Protein AF-R7URQ1-F1 (afdb_monomer)

Foldseek 3Di:
DQQVPQAPDWDQDPVVRAIAGPGHLQFDDRNSQHHHPQWDDPDSPDRTDGDPPD

Structure (mmCIF, N/CA/C/O backbone):
data_AF-R7URQ1-F1
#
_entry.id   AF-R7URQ1-F1
#
loop_
_atom_site.group_PDB
_atom_site.id
_atom_site.type_symbol
_atom_site.label_atom_id
_atom_site.label_alt_id
_atom_site.label_comp_id
_atom_site.label_asym_id
_atom_site.label_entity_id
_atom_site.label_seq_id
_atom_site.pdbx_PDB_ins_code
_atom_site.Cartn_x
_atom_site.Cartn_y
_atom_site.Cartn_z
_atom_site.occupancy
_atom_site.B_iso_or_equiv
_atom_site.auth_seq_id
_atom_site.auth_comp_id
_atom_site.auth_asym_id
_atom_site.auth_atom_id
_atom_site.pdbx_PDB_model_num
ATOM 1 N N . CYS A 1 1 ? 4.339 -5.700 -11.161 1.00 81.31 1 CYS A N 1
ATOM 2 C CA . CYS A 1 1 ? 4.025 -5.328 -9.774 1.00 81.31 1 CYS A CA 1
ATOM 3 C C . CYS A 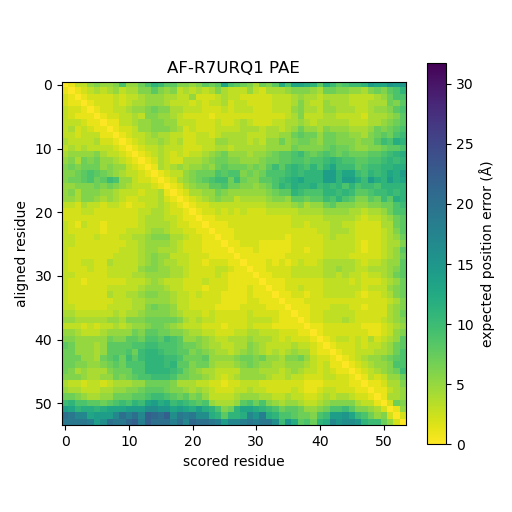1 1 ? 3.461 -6.501 -9.001 1.00 81.31 1 CYS A C 1
ATOM 5 O O . CYS A 1 1 ? 2.565 -7.166 -9.513 1.00 81.31 1 CYS A O 1
ATOM 7 N N . GLN A 1 2 ? 3.894 -6.690 -7.758 1.00 86.56 2 GLN A N 1
ATOM 8 C CA . GLN A 1 2 ? 3.275 -7.617 -6.813 1.00 86.56 2 GLN A CA 1
ATOM 9 C C . GLN A 1 2 ? 2.639 -6.849 -5.639 1.00 86.56 2 GLN A C 1
ATOM 11 O O . GLN A 1 2 ? 2.947 -7.085 -4.485 1.00 86.56 2 GLN A O 1
ATOM 16 N N . CYS A 1 3 ? 1.714 -5.932 -5.930 1.00 90.88 3 CYS A N 1
ATOM 17 C CA . CYS A 1 3 ? 1.153 -4.988 -4.953 1.00 90.88 3 CYS A CA 1
ATOM 18 C C . CYS A 1 3 ? -0.078 -5.505 -4.167 1.00 90.88 3 CYS A C 1
ATOM 20 O O . CYS A 1 3 ? -0.934 -4.721 -3.761 1.00 90.88 3 CYS A O 1
ATOM 22 N N . ASN A 1 4 ? -0.260 -6.826 -4.045 1.00 88.19 4 ASN A N 1
ATOM 23 C CA . ASN A 1 4 ? -1.435 -7.453 -3.403 1.00 88.19 4 ASN A CA 1
ATOM 24 C C . ASN A 1 4 ? -2.815 -6.972 -3.922 1.00 88.19 4 ASN A C 1
ATOM 26 O O . ASN A 1 4 ? -3.820 -7.078 -3.228 1.00 88.19 4 ASN A O 1
ATOM 30 N N . GLY A 1 5 ? -2.886 -6.453 -5.154 1.00 89.31 5 GLY A N 1
ATOM 31 C CA . GLY A 1 5 ? -4.121 -5.887 -5.716 1.00 89.31 5 GLY A CA 1
ATOM 32 C C . GLY A 1 5 ? -4.503 -4.513 -5.149 1.00 89.31 5 GLY A C 1
ATOM 33 O O . GLY A 1 5 ? -5.611 -4.042 -5.390 1.00 89.31 5 GLY A O 1
ATOM 34 N N . HIS A 1 6 ? -3.597 -3.861 -4.419 1.00 90.38 6 HIS A N 1
ATOM 35 C CA . HIS A 1 6 ? -3.808 -2.547 -3.815 1.00 90.38 6 HIS A CA 1
ATOM 36 C C . HIS A 1 6 ? -3.067 -1.410 -4.528 1.00 90.38 6 HIS A C 1
ATOM 38 O O . HIS A 1 6 ? -2.960 -0.332 -3.960 1.00 90.38 6 HIS A O 1
ATOM 44 N N . ALA A 1 7 ? -2.576 -1.608 -5.750 1.00 92.44 7 ALA A N 1
ATOM 45 C CA . ALA A 1 7 ? -2.089 -0.511 -6.581 1.00 92.44 7 ALA A CA 1
ATOM 46 C C . ALA A 1 7 ? -2.430 -0.760 -8.054 1.00 92.44 7 ALA A C 1
ATOM 48 O O . ALA A 1 7 ? -2.343 -1.895 -8.533 1.00 92.44 7 ALA A O 1
ATOM 49 N N . GLY A 1 8 ? -2.810 0.305 -8.762 1.00 89.44 8 GLY A N 1
ATOM 50 C CA . GLY A 1 8 ? -3.012 0.291 -10.214 1.00 89.44 8 GLY A CA 1
ATOM 51 C C . GLY A 1 8 ? -1.722 0.480 -11.018 1.00 89.44 8 GLY A C 1
ATOM 52 O O . GLY A 1 8 ? -1.683 0.138 -12.198 1.00 89.44 8 GLY A O 1
ATOM 53 N N . GLU A 1 9 ? -0.667 0.987 -10.379 1.00 89.88 9 GLU A N 1
ATOM 54 C CA . GLU A 1 9 ? 0.609 1.321 -11.009 1.00 89.88 9 GLU A CA 1
ATOM 55 C C . GLU A 1 9 ? 1.789 1.013 -10.074 1.00 89.88 9 GLU A C 1
ATOM 57 O O . GLU A 1 9 ? 1.663 1.017 -8.845 1.00 89.88 9 GLU A O 1
ATOM 62 N N . CYS A 1 10 ? 2.94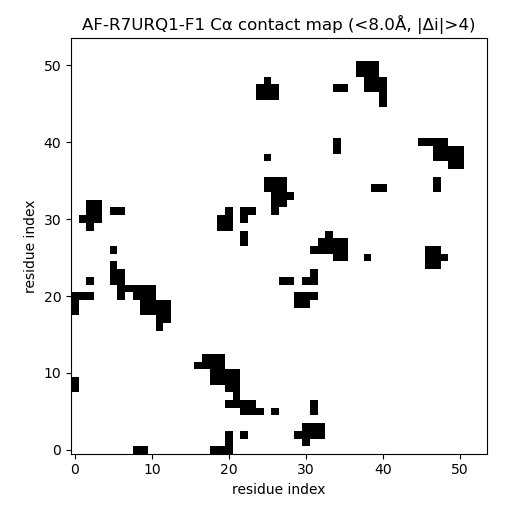8 0.729 -10.668 1.00 90.94 10 CYS A N 1
ATOM 63 C CA . CYS A 1 10 ? 4.213 0.584 -9.961 1.00 90.94 10 CYS A CA 1
ATOM 64 C C . CYS A 1 10 ? 5.355 1.171 -10.778 1.00 90.94 10 CYS A C 1
ATOM 66 O O . CYS A 1 10 ? 5.393 0.998 -11.999 1.00 90.94 10 CYS A O 1
ATOM 68 N N . ASP A 1 11 ? 6.320 1.760 -10.086 1.00 89.44 11 ASP A N 1
ATOM 69 C CA . ASP A 1 11 ? 7.553 2.231 -10.699 1.00 89.44 11 ASP A CA 1
ATOM 70 C C . ASP A 1 11 ? 8.661 1.206 -10.505 1.00 89.44 11 ASP A C 1
ATOM 72 O O . ASP A 1 11 ? 8.850 0.671 -9.414 1.00 89.44 11 ASP A O 1
ATOM 76 N N . ARG A 1 12 ? 9.431 0.956 -11.564 1.00 86.44 12 ARG A N 1
ATOM 77 C CA . ARG A 1 12 ? 10.665 0.179 -11.455 1.00 86.44 12 ARG A CA 1
ATOM 78 C C . ARG A 1 12 ? 11.788 1.100 -10.991 1.00 86.44 12 ARG A C 1
ATOM 80 O O . ARG A 1 12 ? 12.204 1.988 -11.736 1.00 86.44 12 ARG A O 1
ATOM 87 N N . GLN A 1 13 ? 12.311 0.857 -9.799 1.00 86.69 13 GLN A N 1
ATOM 88 C CA . GLN A 1 13 ? 13.534 1.482 -9.322 1.00 86.69 13 GLN A CA 1
ATOM 89 C C . GLN A 1 13 ? 14.744 0.814 -9.976 1.00 86.69 13 GLN A C 1
ATOM 91 O O . GLN A 1 13 ? 14.982 -0.383 -9.828 1.00 86.69 13 GLN A O 1
ATOM 96 N N . THR A 1 14 ? 15.523 1.596 -10.721 1.00 85.25 14 THR A N 1
ATOM 97 C CA . THR A 1 14 ? 16.714 1.107 -11.434 1.00 85.25 14 THR A CA 1
ATOM 98 C C . THR A 1 14 ? 17.927 0.917 -10.527 1.00 85.25 14 THR A C 1
ATOM 100 O O . THR A 1 14 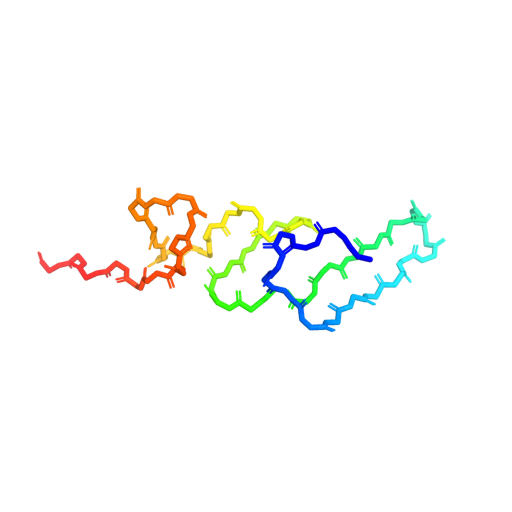? 18.877 0.258 -10.929 1.00 85.25 14 THR A O 1
ATOM 103 N N . GLU A 1 15 ? 17.921 1.524 -9.338 1.00 86.06 15 GLU A N 1
ATOM 104 C CA . GLU A 1 15 ? 19.031 1.452 -8.377 1.00 86.06 15 GLU A CA 1
ATOM 105 C C . GLU A 1 15 ? 19.118 0.067 -7.726 1.00 86.06 15 GLU A C 1
ATOM 107 O O . GLU A 1 15 ? 20.205 -0.504 -7.628 1.00 86.06 15 GLU A O 1
ATOM 112 N N . ASP A 1 16 ? 17.961 -0.507 -7.388 1.00 84.38 16 ASP A N 1
ATOM 113 C CA . ASP A 1 16 ? 17.865 -1.764 -6.638 1.00 84.38 16 ASP A CA 1
ATOM 114 C C . ASP A 1 16 ? 17.233 -2.899 -7.466 1.00 84.38 16 ASP A C 1
ATOM 116 O O . ASP A 1 16 ? 16.982 -3.985 -6.945 1.00 84.38 16 ASP A O 1
ATOM 120 N N . GLU A 1 17 ? 16.909 -2.624 -8.736 1.00 82.56 17 GLU A N 1
ATOM 121 C CA . GLU A 1 17 ? 16.06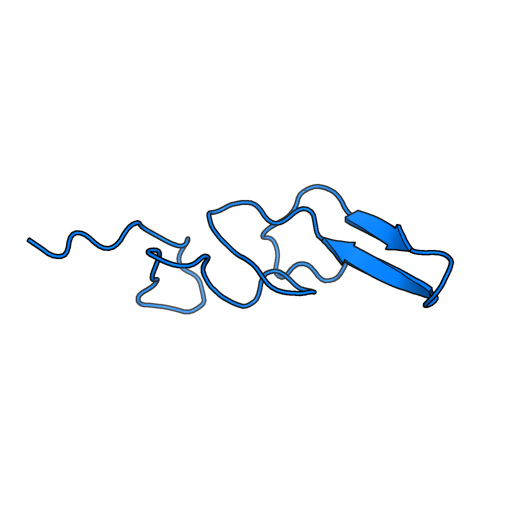0 -3.452 -9.612 1.00 82.56 17 GLU A CA 1
ATOM 122 C C . GLU A 1 17 ? 14.747 -3.911 -8.942 1.00 82.56 17 GLU A C 1
ATOM 124 O O . GLU A 1 17 ? 14.202 -4.975 -9.251 1.00 82.56 17 GLU A O 1
ATOM 129 N N . SER A 1 18 ? 14.226 -3.097 -8.019 1.00 82.50 18 SER A N 1
ATOM 130 C CA . SER A 1 18 ? 12.984 -3.346 -7.291 1.00 82.50 18 SER A CA 1
ATOM 131 C C . SER A 1 18 ? 11.807 -2.635 -7.962 1.00 82.50 18 SER A C 1
ATOM 133 O O . SER A 1 18 ? 11.963 -1.581 -8.574 1.00 82.50 18 SER A O 1
ATOM 135 N N . ASP A 1 19 ? 10.608 -3.208 -7.867 1.00 85.19 19 ASP A N 1
ATOM 136 C CA . ASP A 1 19 ? 9.378 -2.521 -8.266 1.00 85.19 19 ASP A CA 1
ATOM 137 C C . ASP A 1 19 ? 8.731 -1.936 -6.999 1.00 85.19 19 ASP A C 1
ATOM 139 O O . ASP A 1 19 ? 8.442 -2.678 -6.060 1.00 85.19 19 ASP A O 1
ATOM 143 N N . VAL A 1 20 ? 8.485 -0.626 -6.967 1.00 88.50 20 VAL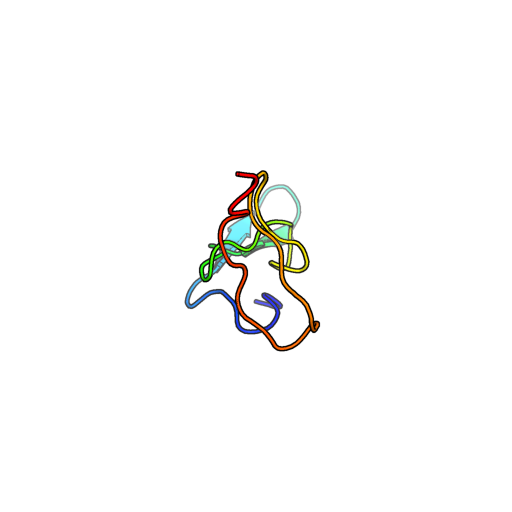 A N 1
ATOM 144 C CA . VAL A 1 20 ? 7.780 0.050 -5.870 1.00 88.50 20 VAL A CA 1
ATOM 145 C C . VAL A 1 20 ? 6.328 0.280 -6.243 1.00 88.50 20 VAL A C 1
ATOM 147 O O . VAL A 1 20 ? 5.999 0.806 -7.307 1.00 88.50 20 VAL A O 1
ATOM 150 N N . CYS A 1 21 ? 5.444 -0.120 -5.337 1.00 92.06 21 CYS A N 1
ATOM 151 C CA . CYS A 1 21 ? 4.008 -0.017 -5.511 1.00 92.06 21 CYS A CA 1
ATOM 152 C C . CYS A 1 21 ? 3.481 1.366 -5.112 1.00 92.06 21 CYS A C 1
ATOM 154 O O . CYS A 1 21 ? 3.771 1.855 -4.020 1.00 92.06 21 CYS A O 1
ATOM 156 N N . HIS A 1 22 ? 2.602 1.950 -5.929 1.00 92.62 22 HIS A N 1
ATOM 157 C CA . HIS A 1 22 ? 1.834 3.137 -5.538 1.00 92.62 22 HIS A CA 1
ATOM 158 C C . HIS A 1 22 ? 0.593 2.729 -4.742 1.00 92.62 22 HIS A C 1
ATOM 160 O O . HIS A 1 22 ? -0.511 2.658 -5.279 1.00 92.62 22 HIS A O 1
ATOM 166 N N . CYS A 1 23 ? 0.782 2.397 -3.464 1.00 92.19 23 CYS A N 1
ATOM 167 C CA . CYS A 1 23 ? -0.262 1.790 -2.638 1.00 92.19 23 CYS A CA 1
ATOM 168 C C . CYS A 1 23 ? -1.500 2.684 -2.418 1.00 92.19 23 CYS A C 1
ATOM 170 O O . CYS A 1 23 ? -1.437 3.777 -1.841 1.00 92.19 23 CYS A O 1
ATOM 172 N N . GLU A 1 24 ? -2.655 2.149 -2.809 1.00 92.19 24 GLU A N 1
ATOM 173 C CA . GLU A 1 24 ? -4.005 2.674 -2.611 1.00 92.19 24 GLU A CA 1
ATOM 174 C C . GLU A 1 24 ? -4.691 1.992 -1.409 1.00 92.19 24 GLU A C 1
ATOM 176 O O . GLU A 1 24 ? -4.052 1.333 -0.589 1.00 92.19 24 GLU A O 1
ATOM 181 N N . HIS A 1 25 ? -6.005 2.176 -1.239 1.00 93.31 25 HIS A N 1
ATOM 182 C CA . HIS A 1 25 ? -6.806 1.517 -0.188 1.00 93.31 25 HIS A CA 1
ATOM 183 C C . HIS A 1 25 ? -6.267 1.683 1.247 1.00 93.31 25 HIS A C 1
ATOM 185 O O . HIS A 1 25 ? -6.511 0.837 2.106 1.00 93.31 25 HIS A O 1
ATOM 191 N N . ASN A 1 26 ? -5.537 2.774 1.503 1.00 94.25 26 ASN A N 1
ATOM 192 C CA . ASN A 1 26 ? -4.819 3.058 2.752 1.00 94.25 26 ASN A CA 1
ATOM 193 C C . ASN A 1 26 ? -3.837 1.953 3.178 1.00 94.25 26 ASN A C 1
ATOM 195 O O . ASN A 1 26 ? -3.604 1.748 4.371 1.00 94.25 26 ASN A O 1
ATOM 199 N N . THR A 1 27 ? -3.261 1.256 2.203 1.00 93.19 27 THR A N 1
ATOM 200 C CA . THR A 1 27 ? -2.188 0.280 2.402 1.00 93.19 27 THR A CA 1
ATOM 201 C C . THR A 1 27 ? -0.811 0.925 2.244 1.00 93.19 27 THR A C 1
ATOM 203 O O . THR A 1 27 ? -0.681 2.033 1.723 1.00 93.19 27 THR A O 1
ATOM 206 N N . ASP A 1 28 ? 0.207 0.261 2.766 1.00 93.06 28 ASP A N 1
ATOM 207 C CA . ASP A 1 28 ? 1.602 0.679 2.790 1.00 93.06 28 ASP A CA 1
ATOM 208 C C . ASP A 1 28 ? 2.513 -0.561 2.817 1.00 93.06 28 ASP A C 1
ATOM 210 O O . ASP A 1 28 ? 2.041 -1.680 3.047 1.00 93.06 28 ASP A O 1
ATOM 214 N N . GLY A 1 29 ? 3.815 -0.354 2.625 1.00 89.88 29 GLY A N 1
ATOM 215 C CA . GLY A 1 29 ? 4.818 -1.406 2.461 1.00 89.88 29 GLY A CA 1
ATOM 216 C C . GLY A 1 29 ? 5.180 -1.641 0.999 1.00 89.88 29 GLY A C 1
ATOM 217 O O . GLY A 1 29 ? 4.486 -1.174 0.096 1.00 89.88 29 GLY A O 1
ATOM 218 N N . ASP A 1 30 ? 6.264 -2.379 0.772 1.00 87.94 30 ASP A N 1
ATOM 219 C CA . ASP A 1 30 ? 6.837 -2.581 -0.566 1.00 87.94 30 ASP A CA 1
ATOM 220 C C . ASP A 1 30 ? 5.838 -3.233 -1.524 1.00 87.94 30 ASP A C 1
ATOM 222 O O . ASP A 1 30 ? 5.869 -2.984 -2.726 1.00 87.94 30 ASP A O 1
ATOM 226 N N . ASN A 1 31 ? 4.922 -4.036 -0.978 1.00 89.50 31 ASN A N 1
ATOM 227 C CA . ASN A 1 31 ? 3.899 -4.767 -1.711 1.00 89.50 31 ASN A CA 1
ATOM 228 C C . ASN A 1 31 ? 2.484 -4.378 -1.263 1.00 89.50 31 ASN A C 1
ATOM 230 O O . ASN A 1 31 ? 1.536 -5.110 -1.553 1.00 89.50 31 ASN A O 1
ATOM 234 N N . CYS A 1 32 ? 2.312 -3.261 -0.552 1.00 92.25 32 CYS A N 1
ATOM 235 C CA . CYS A 1 32 ? 1.021 -2.837 -0.004 1.00 92.25 32 CYS A CA 1
ATOM 236 C C . CYS A 1 32 ? 0.407 -3.846 0.989 1.00 92.25 32 CYS A C 1
ATOM 238 O O . CYS A 1 32 ? -0.810 -4.013 1.077 1.00 92.25 32 CYS A O 1
ATOM 240 N N . GLU A 1 33 ? 1.247 -4.573 1.726 1.00 90.50 33 GLU A N 1
ATOM 241 C CA . GLU A 1 33 ? 0.838 -5.677 2.595 1.00 90.50 33 GLU A CA 1
ATOM 242 C C . GLU A 1 33 ? 0.307 -5.234 3.967 1.00 90.50 33 GLU A C 1
ATOM 244 O O . GLU A 1 33 ? -0.396 -5.991 4.648 1.00 90.50 33 GLU A O 1
ATOM 249 N N . ARG A 1 34 ? 0.598 -4.006 4.399 1.00 92.44 34 ARG A N 1
ATOM 250 C CA . ARG A 1 34 ? 0.185 -3.464 5.704 1.00 92.44 34 ARG A CA 1
ATOM 251 C C . ARG A 1 34 ? -0.693 -2.232 5.534 1.00 92.44 34 ARG A C 1
ATOM 253 O O . ARG A 1 34 ? -0.757 -1.652 4.463 1.00 92.44 34 ARG A O 1
ATOM 260 N N . CYS A 1 35 ? -1.425 -1.859 6.577 1.00 94.62 35 CYS A N 1
ATOM 261 C CA . CYS A 1 35 ? -2.168 -0.602 6.574 1.00 94.62 35 CYS A CA 1
ATOM 262 C C . CYS A 1 35 ? -1.237 0.571 6.898 1.00 94.62 35 CYS A C 1
ATOM 264 O O . CYS A 1 35 ? -0.268 0.406 7.645 1.00 94.62 35 CYS A O 1
ATOM 266 N N . LYS A 1 36 ? -1.552 1.753 6.359 1.00 94.25 36 LYS A N 1
ATOM 267 C CA . LYS A 1 36 ? -0.938 3.019 6.779 1.00 94.25 36 LYS A CA 1
ATOM 268 C C . LYS A 1 36 ? -1.165 3.243 8.272 1.00 94.25 36 LYS A C 1
ATOM 270 O O . LYS A 1 36 ? -2.129 2.744 8.853 1.00 94.25 36 LYS A O 1
ATOM 275 N N . GLU A 1 37 ? -0.293 4.032 8.885 1.00 91.12 37 GLU A N 1
ATOM 276 C CA . GLU A 1 37 ? -0.446 4.418 10.286 1.00 91.12 37 GLU A CA 1
ATOM 277 C C . GLU A 1 37 ? -1.812 5.087 10.527 1.00 91.12 37 GLU A C 1
ATOM 279 O O . GLU A 1 37 ? -2.256 5.928 9.746 1.00 91.12 37 GLU A O 1
ATOM 284 N N . GLY A 1 38 ? -2.511 4.667 11.587 1.00 90.62 38 GLY A N 1
ATOM 285 C CA . GLY A 1 38 ? -3.877 5.116 11.882 1.00 90.62 38 GLY A CA 1
ATOM 286 C C . GLY A 1 38 ? -4.983 4.396 11.097 1.00 90.62 38 GLY A C 1
ATOM 287 O O . GLY A 1 38 ? -6.161 4.687 11.316 1.00 90.62 38 GLY A O 1
ATOM 288 N N . PHE A 1 39 ? -4.636 3.439 10.231 1.00 93.69 39 PHE A N 1
ATOM 289 C CA . PHE A 1 39 ? -5.584 2.578 9.530 1.00 93.69 39 PHE A CA 1
ATOM 290 C C . PHE A 1 39 ? -5.424 1.114 9.946 1.00 93.69 39 PHE A C 1
ATOM 292 O O . PHE A 1 39 ? -4.330 0.637 10.241 1.00 93.69 39 PHE A O 1
ATOM 299 N N . TYR A 1 40 ? -6.531 0.381 9.939 1.00 91.44 40 TYR A N 1
ATOM 300 C CA . TYR A 1 40 ? -6.595 -1.026 10.303 1.00 91.44 40 TYR A CA 1
ATOM 301 C C . TYR A 1 40 ? -7.596 -1.769 9.420 1.00 91.44 40 TYR A C 1
ATOM 303 O O . TYR A 1 40 ? -8.525 -1.186 8.863 1.00 91.44 40 TYR A O 1
ATOM 311 N N . ARG A 1 41 ? -7.414 -3.081 9.308 1.00 90.00 41 ARG A N 1
ATOM 312 C CA . ARG A 1 41 ? -8.352 -3.997 8.655 1.00 90.00 41 ARG A CA 1
ATOM 313 C C . ARG A 1 41 ? -8.599 -5.185 9.577 1.00 90.00 41 ARG A C 1
ATOM 315 O O . ARG A 1 41 ? -7.716 -5.538 10.360 1.00 90.00 41 ARG A O 1
ATOM 322 N N . ARG A 1 42 ? -9.798 -5.765 9.523 1.00 85.88 42 ARG A N 1
ATOM 323 C CA . ARG A 1 42 ? -10.142 -6.944 10.335 1.00 85.88 42 ARG A CA 1
ATOM 324 C C . ARG A 1 42 ? -9.672 -8.229 9.670 1.00 85.88 42 ARG A C 1
ATOM 326 O O . ARG A 1 42 ? -9.072 -9.057 10.346 1.00 85.88 42 ARG A O 1
ATOM 333 N N . ASP A 1 43 ? -9.856 -8.326 8.359 1.00 86.31 43 ASP A N 1
ATOM 334 C CA . ASP A 1 43 ? -9.390 -9.446 7.551 1.00 86.31 43 ASP A CA 1
ATOM 335 C C . ASP A 1 43 ? -8.362 -9.003 6.506 1.00 86.31 43 ASP A C 1
ATOM 337 O O . ASP A 1 43 ? -8.309 -7.845 6.097 1.00 86.31 43 ASP A O 1
ATOM 341 N N . VAL A 1 44 ? -7.519 -9.937 6.055 1.00 79.44 44 VAL A N 1
ATOM 342 C CA . VAL A 1 44 ? -6.474 -9.663 5.048 1.00 79.44 44 VAL A CA 1
ATOM 343 C C . VAL A 1 44 ? -7.045 -9.248 3.689 1.00 79.44 44 VAL A C 1
ATOM 345 O O . VAL A 1 44 ? -6.359 -8.595 2.915 1.00 79.44 44 VAL A O 1
ATOM 348 N N . THR A 1 45 ? -8.298 -9.609 3.415 1.00 82.06 45 THR A N 1
ATOM 349 C CA . THR A 1 45 ? -9.013 -9.270 2.179 1.00 82.06 45 THR A CA 1
ATOM 350 C C . THR A 1 45 ? -9.723 -7.919 2.237 1.00 82.06 45 THR A C 1
ATOM 352 O O . THR A 1 45 ? -10.199 -7.447 1.207 1.00 82.06 45 THR A O 1
ATOM 355 N N . ASP A 1 46 ? -9.839 -7.312 3.421 1.00 85.56 46 ASP A N 1
ATOM 356 C CA . ASP A 1 46 ? -10.508 -6.024 3.596 1.00 85.56 46 ASP A CA 1
ATOM 357 C C . ASP A 1 46 ? -9.582 -4.854 3.234 1.00 85.56 46 ASP A C 1
ATOM 359 O O . ASP A 1 46 ? -8.364 -4.905 3.418 1.00 85.56 46 ASP A O 1
ATOM 363 N N . ILE A 1 47 ? -10.182 -3.744 2.796 1.00 87.19 47 ILE A N 1
ATOM 364 C CA . ILE A 1 47 ? -9.476 -2.464 2.662 1.00 87.19 47 ILE A CA 1
ATOM 365 C C . ILE A 1 47 ? -9.140 -1.875 4.040 1.00 87.19 47 ILE A C 1
ATOM 367 O O . ILE A 1 47 ? -9.874 -2.071 5.011 1.00 87.19 47 ILE A O 1
ATOM 371 N N . CYS A 1 48 ? -8.059 -1.098 4.127 1.00 94.19 48 CYS A N 1
ATOM 372 C CA . CYS A 1 48 ? -7.666 -0.453 5.375 1.00 94.19 48 CYS A CA 1
ATOM 373 C C . CYS A 1 48 ? -8.588 0.736 5.692 1.00 94.19 48 CYS A C 1
ATOM 375 O O . CYS A 1 48 ? -8.730 1.684 4.911 1.00 94.19 48 CYS A O 1
ATOM 377 N N . GLN A 1 49 ? -9.213 0.687 6.867 1.00 92.19 49 GLN A N 1
ATOM 378 C CA . GLN A 1 49 ? -10.159 1.679 7.374 1.00 92.19 49 GLN A CA 1
ATOM 379 C C . GLN A 1 49 ? -9.526 2.4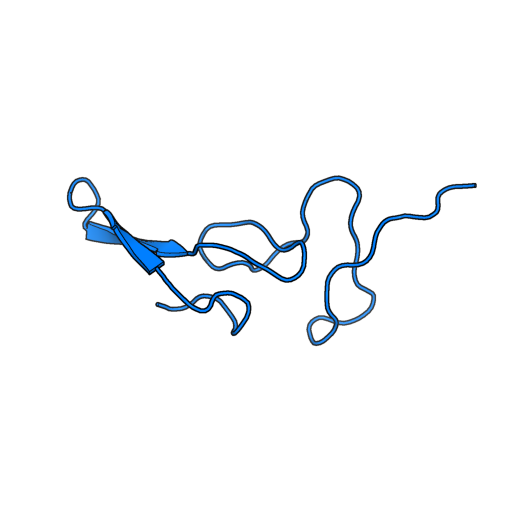97 8.494 1.00 92.19 49 GLN A C 1
ATOM 381 O O . GLN A 1 49 ? -8.705 1.990 9.250 1.00 92.19 49 GLN A O 1
ATOM 386 N N . SER A 1 50 ? -9.895 3.771 8.615 1.00 91.44 50 SER A N 1
ATOM 387 C CA . SER A 1 50 ? -9.384 4.628 9.685 1.00 91.44 50 SER A CA 1
ATOM 388 C C . SER A 1 50 ? -9.822 4.107 11.054 1.00 91.44 50 SER A C 1
ATOM 390 O O . SER A 1 50 ? -11.009 3.836 11.26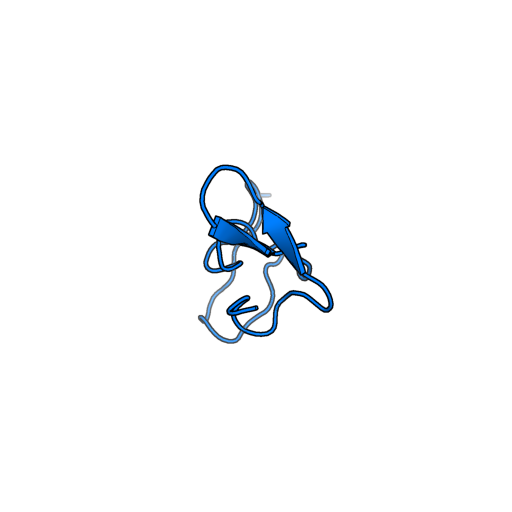2 1.00 91.44 50 SER A O 1
ATOM 392 N N . CYS A 1 51 ? -8.893 4.035 12.003 1.00 84.81 51 CYS A N 1
ATOM 393 C CA . CYS A 1 51 ? -9.206 3.777 13.403 1.00 84.81 51 CYS A CA 1
ATOM 394 C C . CYS A 1 51 ? -10.105 4.893 13.949 1.00 84.81 51 CYS A C 1
ATOM 396 O O . CYS A 1 51 ? -9.652 6.018 14.145 1.00 84.81 51 CYS A O 1
ATOM 398 N N . ASN A 1 52 ? -11.368 4.585 1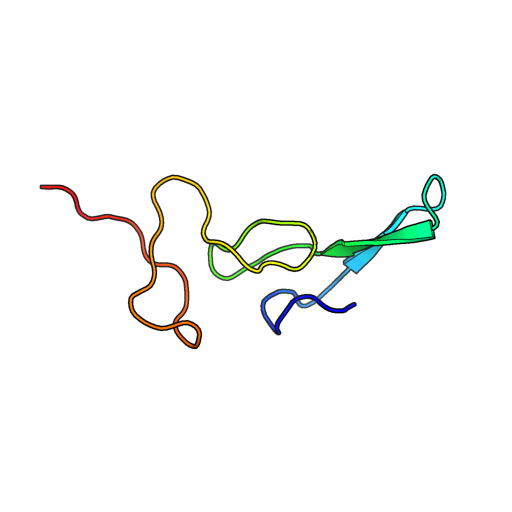4.246 1.00 75.69 52 ASN A N 1
ATOM 399 C CA . ASN A 1 52 ? -12.187 5.434 15.111 1.00 75.69 52 ASN A CA 1
ATOM 400 C C . ASN A 1 52 ? -11.903 5.054 16.567 1.00 75.69 52 ASN A C 1
ATOM 402 O O . ASN A 1 52 ? -12.679 4.344 17.202 1.00 75.69 52 ASN A O 1
ATOM 406 N N . CYS A 1 53 ? -10.751 5.485 17.077 1.00 67.50 53 CYS A N 1
ATOM 407 C CA . CYS A 1 53 ? -10.462 5.431 18.506 1.00 67.50 53 CYS A CA 1
ATOM 408 C C . CYS A 1 53 ? -11.174 6.617 19.176 1.00 67.50 53 CYS A C 1
ATOM 410 O O . CYS A 1 53 ? -10.587 7.691 19.297 1.00 67.50 53 CYS A O 1
ATOM 412 N N . SER A 1 54 ? -12.454 6.443 19.516 1.00 69.69 54 SER A N 1
ATOM 413 C CA . SER A 1 54 ? -13.245 7.393 20.317 1.00 69.69 54 SER A CA 1
ATOM 414 C C . SER A 1 54 ? -13.043 7.185 21.810 1.00 69.69 54 SER A C 1
ATOM 416 O O . SER A 1 54 ? -13.095 5.999 22.212 1.00 69.69 54 SER A O 1
#

Organism: Capitella teleta (NCBI:txid283909)

Mean predicted aligned error: 4.7 Å

Radius of gyration: 12.36 Å; Cα contacts (8 Å, |Δi|>4): 92; chains: 1; bounding box: 32×17×32 Å

Secondary structure (DSSP, 8-state):
---TT--S-EEEETTTTEEEE---TTEESTTS-EEPTTEE-SSTTSPPEE----

Sequence (54 aa):
CQCNGHAGECDRQTEDESDVCHCEHNTDGDNCERCKEGFYRRDVTDICQSCNCS

Solvent-accessible surface area (backbone atoms only — not comparable to full-atom values): 3273 Å² total; per-residue (Å²): 125,74,21,80,84,33,39,96,52,59,49,74,41,82,90,78,76,41,63,43,41,56,46,37,63,49,24,27,63,71,31,28,82,40,50,32,91,70,31,45,55,93,49,94,89,50,65,34,38,73,66,83,84,124

Nearest PDB structures (foldseek):
  4urt-assembly1_A  TM=7.525E-01  e=5.509E-04  Homo sapiens
  4ove-assembly1_A-2  TM=7.488E-01  e=6.745E-04  Mus musculus
  3zyj-assembly2_D  TM=8.774E-01  e=6.254E-0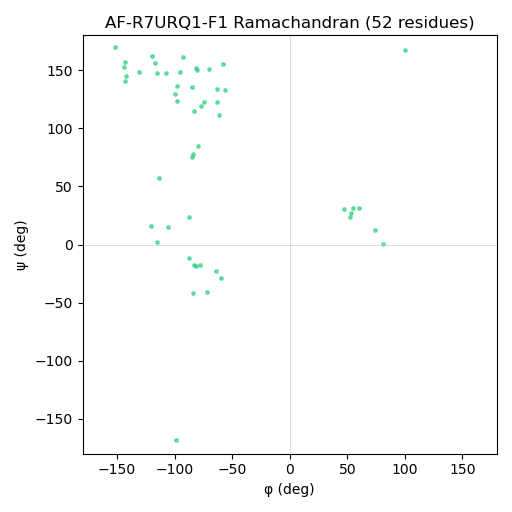3  Homo sapiens
  8tsm-assembly1_A  TM=6.992E-01  e=5.108E-03  Gallus gallus
  8dmk-assembly1_A  TM=6.601E-01  e=1.841E-02  Homo sapiens

InterPro domains:
  IPR002049 Laminin-type EGF domain [PS01248] (21-53)
  IPR002049 Laminin-type EGF domain [PS50027] (1-50)
  IPR002049 Laminin-type EGF domain [SM00180] (1-51)
  IPR002049 Laminin-type EGF domain [cd00055] (1-43)
  IPR050440 Laminin/Netrin Extracellular Matrix [PTHR10574] (1-53)
  IPR056863 Laminin/attractin/netrin-like, EGF domain [PF24973] (1-41)

pLDDT: mean 88.14, std 5.6, range [67.5, 94.62]